Protein AF-A0A231GT11-F1 (afdb_monomer_lite)

InterPro domains:
  IPR010982 Lambda repressor-like, DNA-binding domain superfamily [G3DSA:1.10.260.40] (1-48)
  IPR010982 Lambda repressor-like, DNA-binding domain superfamily [SSF47413] (1-47)
  IPR013975 Transcription regulator BetR, N-terminal [PF08667] (7-47)

Structure (mmCIF, N/CA/C/O backbone):
data_AF-A0A231GT11-F1
#
_entry.id   AF-A0A231GT11-F1
#
loop_
_atom_site.group_PDB
_atom_site.id
_atom_site.type_symbol
_atom_site.label_atom_id
_atom_site.label_alt_id
_atom_site.label_comp_id
_atom_site.label_asym_id
_atom_site.label_entity_id
_atom_site.label_seq_id
_atom_site.pdbx_PDB_ins_code
_atom_site.Cartn_x
_atom_site.Cartn_y
_atom_site.Cartn_z
_atom_site.occupancy
_atom_site.B_iso_o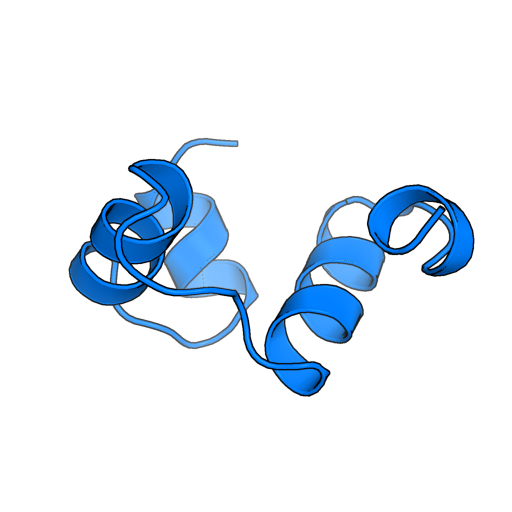r_equiv
_atom_site.auth_seq_id
_atom_site.auth_comp_id
_atom_site.auth_asym_id
_atom_site.auth_atom_id
_atom_site.pdbx_PDB_model_num
ATOM 1 N N . MET A 1 1 ? 8.092 -7.512 3.030 1.00 79.31 1 MET A N 1
ATOM 2 C CA . MET A 1 1 ? 7.562 -6.212 3.492 1.00 79.31 1 MET A CA 1
ATOM 3 C C . MET A 1 1 ? 6.439 -6.488 4.475 1.00 79.31 1 MET A C 1
ATOM 5 O O . MET A 1 1 ? 5.658 -7.394 4.211 1.00 79.31 1 MET A O 1
ATOM 9 N N . ASP A 1 2 ? 6.397 -5.800 5.612 1.00 92.19 2 ASP A N 1
ATOM 10 C CA . ASP A 1 2 ? 5.314 -5.917 6.596 1.00 92.19 2 ASP A CA 1
ATOM 11 C C . ASP A 1 2 ? 4.219 -4.856 6.355 1.00 92.19 2 ASP A C 1
ATOM 13 O O . ASP A 1 2 ? 4.343 -4.006 5.470 1.00 92.19 2 ASP A O 1
ATOM 17 N N . GLN A 1 3 ? 3.119 -4.904 7.121 1.00 92.69 3 GLN A N 1
ATOM 18 C CA . GLN A 1 3 ? 1.995 -3.967 6.949 1.00 92.69 3 GLN A CA 1
ATOM 19 C C . GLN A 1 3 ? 2.407 -2.509 7.181 1.00 92.69 3 GLN A C 1
ATOM 21 O O . GLN A 1 3 ? 1.879 -1.611 6.529 1.00 92.69 3 GLN A O 1
ATOM 26 N N . GLN A 1 4 ? 3.344 -2.272 8.102 1.00 95.38 4 GLN A N 1
ATOM 27 C CA . GLN A 1 4 ? 3.835 -0.935 8.420 1.00 95.38 4 GLN A CA 1
ATOM 28 C C . GLN A 1 4 ? 4.699 -0.371 7.287 1.00 95.38 4 GLN A C 1
ATOM 30 O O . GLN A 1 4 ? 4.501 0.777 6.888 1.00 95.38 4 GLN A O 1
ATOM 35 N N . GLY A 1 5 ? 5.606 -1.176 6.732 1.00 95.19 5 GLY A N 1
ATOM 36 C CA . GLY A 1 5 ? 6.419 -0.801 5.581 1.00 95.19 5 GLY A CA 1
ATOM 37 C C . GLY A 1 5 ? 5.568 -0.527 4.346 1.00 95.19 5 GLY A C 1
ATOM 38 O O . GLY A 1 5 ? 5.777 0.482 3.678 1.00 95.19 5 GLY A O 1
ATOM 39 N N . LEU A 1 6 ? 4.554 -1.362 4.093 1.00 94.06 6 LEU A N 1
ATOM 40 C CA . LEU A 1 6 ? 3.629 -1.144 2.983 1.00 94.06 6 LEU A CA 1
ATOM 41 C C . LEU A 1 6 ? 2.847 0.159 3.157 1.00 94.06 6 LEU A C 1
ATOM 43 O O . LEU A 1 6 ? 2.801 0.968 2.238 1.00 94.06 6 LEU A O 1
ATOM 47 N N . ALA A 1 7 ? 2.280 0.385 4.345 1.00 95.81 7 ALA A N 1
ATOM 48 C CA . ALA A 1 7 ? 1.531 1.597 4.660 1.00 95.81 7 ALA A CA 1
ATOM 49 C C . ALA A 1 7 ? 2.371 2.866 4.446 1.00 95.81 7 ALA A C 1
ATOM 51 O O . ALA A 1 7 ? 1.905 3.805 3.801 1.00 95.81 7 ALA A O 1
ATOM 52 N N . ALA A 1 8 ? 3.624 2.866 4.908 1.00 95.62 8 ALA A N 1
ATOM 53 C CA . ALA A 1 8 ? 4.553 3.968 4.678 1.00 95.62 8 ALA A CA 1
ATOM 54 C C . ALA A 1 8 ? 4.849 4.175 3.183 1.00 95.62 8 ALA A C 1
ATOM 56 O O . ALA A 1 8 ? 4.850 5.311 2.714 1.00 95.62 8 ALA A O 1
ATOM 57 N N . ALA A 1 9 ? 5.047 3.088 2.434 1.00 93.31 9 ALA A N 1
ATOM 58 C CA . 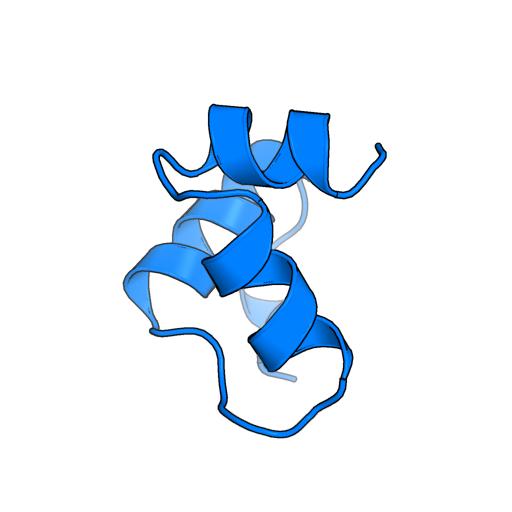ALA A 1 9 ? 5.382 3.143 1.015 1.00 93.31 9 ALA A CA 1
ATOM 59 C C . ALA A 1 9 ? 4.241 3.697 0.142 1.00 93.31 9 ALA A C 1
ATOM 61 O O . ALA A 1 9 ? 4.508 4.381 -0.841 1.00 93.31 9 ALA A O 1
ATOM 62 N N . ILE A 1 10 ? 2.979 3.455 0.518 1.00 94.56 10 ILE A N 1
ATOM 63 C CA . ILE A 1 10 ? 1.802 3.942 -0.226 1.00 94.56 10 ILE A CA 1
ATOM 64 C C . ILE A 1 10 ? 1.148 5.187 0.396 1.00 94.56 10 ILE A C 1
ATOM 66 O O . ILE A 1 10 ? 0.070 5.598 -0.032 1.00 94.56 10 ILE A O 1
ATOM 70 N N . GLY A 1 11 ? 1.762 5.786 1.423 1.00 95.25 11 GLY A N 1
ATOM 71 C CA . GLY A 1 11 ? 1.252 7.000 2.072 1.00 95.25 11 GLY A CA 1
ATOM 72 C C . GLY A 1 11 ? -0.063 6.802 2.838 1.00 95.25 11 GLY A C 1
ATOM 73 O O . GLY A 1 11 ? -0.895 7.710 2.897 1.00 95.25 11 GLY A O 1
ATOM 74 N N . ARG A 1 12 ? -0.283 5.616 3.414 1.00 95.94 12 ARG A N 1
ATOM 75 C CA . ARG A 1 12 ? -1.493 5.252 4.173 1.00 95.94 12 ARG A CA 1
ATOM 76 C C . ARG A 1 12 ? -1.159 4.891 5.621 1.00 95.94 12 ARG A C 1
ATOM 78 O O . ARG A 1 12 ? -0.003 4.734 5.996 1.00 95.94 12 ARG A O 1
ATOM 85 N N . SER A 1 13 ? -2.184 4.749 6.461 1.00 97.31 13 SER A N 1
ATOM 86 C CA . SER A 1 13 ? -2.007 4.237 7.824 1.00 97.31 13 SER A CA 1
ATOM 87 C C . SER A 1 13 ? -1.907 2.708 7.840 1.00 97.31 13 SER A C 1
ATOM 89 O O . SER A 1 13 ? -2.487 2.017 7.002 1.00 97.31 13 SER A O 1
ATOM 91 N N . THR A 1 14 ? -1.249 2.145 8.853 1.00 97.12 14 THR A N 1
ATOM 92 C CA . THR A 1 14 ? -1.213 0.684 9.046 1.00 97.12 14 THR A CA 1
ATOM 93 C C . THR A 1 14 ? -2.617 0.099 9.229 1.00 97.12 14 THR A C 1
ATOM 95 O O . THR A 1 14 ? -2.907 -0.981 8.722 1.00 97.12 14 THR A O 1
ATOM 98 N N . SER A 1 15 ? -3.525 0.825 9.897 1.00 96.94 15 SER A N 1
ATOM 99 C CA . SER A 1 15 ? -4.922 0.399 10.070 1.00 96.94 15 SER A CA 1
ATOM 100 C C . SER A 1 15 ? -5.663 0.266 8.737 1.00 96.94 15 SER A C 1
ATOM 102 O O . SER A 1 15 ? -6.389 -0.706 8.539 1.00 96.94 15 SER A O 1
ATOM 1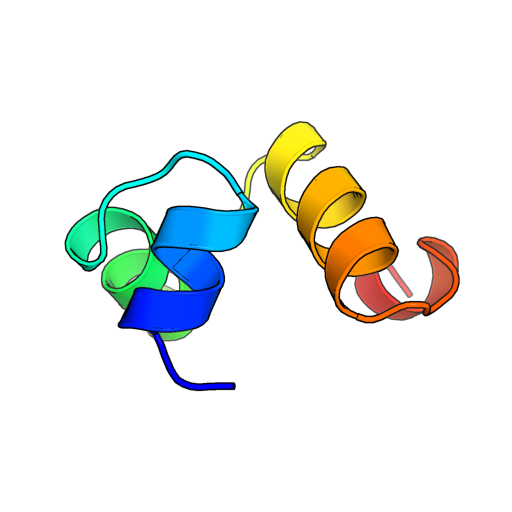04 N N . TYR A 1 16 ? -5.426 1.195 7.806 1.00 96.81 16 TYR A N 1
ATOM 105 C CA . TYR A 1 16 ? -6.003 1.186 6.463 1.00 96.81 16 TYR A CA 1
ATOM 106 C C . TYR A 1 16 ? -5.613 -0.074 5.687 1.00 96.81 16 TYR A C 1
ATOM 108 O O . TYR A 1 16 ? -6.480 -0.755 5.133 1.00 96.81 16 TYR A O 1
ATOM 116 N N . VAL A 1 17 ? -4.315 -0.395 5.689 1.00 96.31 17 VAL A N 1
ATOM 117 C CA . VAL A 1 17 ? -3.767 -1.598 5.047 1.00 96.31 17 VAL A CA 1
ATOM 118 C C . VAL A 1 17 ? -4.313 -2.854 5.722 1.00 96.31 17 VAL A C 1
ATOM 120 O O . VAL A 1 17 ? -4.762 -3.770 5.040 1.00 96.31 17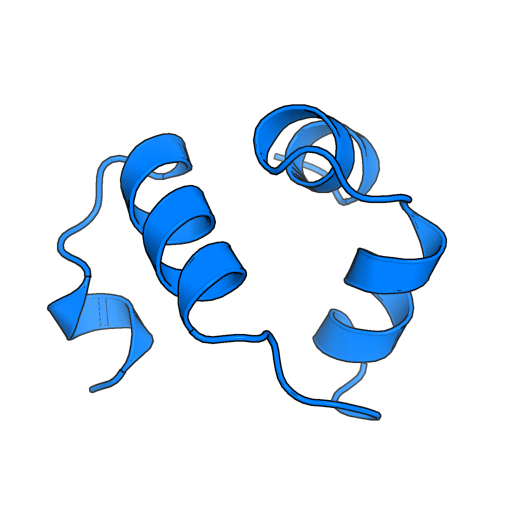 VAL A O 1
ATOM 123 N N . SER A 1 18 ? -4.349 -2.880 7.055 1.00 96.44 18 SER A N 1
ATOM 124 C CA . SER A 1 18 ? -4.815 -4.034 7.825 1.00 96.44 18 SER A CA 1
ATOM 125 C C . SER A 1 18 ? -6.273 -4.400 7.517 1.00 96.44 18 SER A C 1
ATOM 127 O O . SER A 1 18 ? -6.566 -5.563 7.253 1.00 96.44 18 SER A O 1
ATOM 129 N N . THR A 1 19 ? -7.182 -3.419 7.477 1.00 97.50 19 THR A N 1
ATOM 130 C CA . THR A 1 19 ? -8.595 -3.616 7.087 1.00 97.50 19 THR A CA 1
ATOM 131 C C . THR A 1 19 ? -8.732 -4.230 5.695 1.00 97.50 19 THR A C 1
ATOM 133 O O . THR A 1 19 ? -9.525 -5.150 5.498 1.00 97.50 19 THR A O 1
ATOM 136 N N . ARG A 1 20 ? -7.917 -3.783 4.735 1.00 95.38 20 ARG A N 1
ATOM 137 C CA . ARG A 1 20 ? -7.979 -4.265 3.348 1.00 95.38 20 ARG A CA 1
ATOM 138 C C . ARG A 1 20 ? -7.360 -5.642 3.169 1.00 95.38 20 ARG A C 1
ATOM 140 O O . ARG A 1 20 ? -7.923 -6.484 2.481 1.00 95.38 20 ARG A O 1
ATOM 147 N N . MET A 1 21 ? -6.265 -5.924 3.871 1.00 92.38 21 MET A N 1
ATOM 148 C CA . MET A 1 21 ? -5.667 -7.262 3.899 1.00 92.38 21 MET A CA 1
ATOM 149 C C . MET A 1 21 ? -6.572 -8.307 4.564 1.00 92.38 21 MET A C 1
ATOM 151 O O . MET A 1 21 ? -6.466 -9.485 4.237 1.00 92.38 21 MET A O 1
ATOM 155 N N . ARG A 1 22 ? -7.475 -7.899 5.468 1.00 95.69 22 ARG A N 1
ATOM 156 C CA . ARG A 1 22 ? -8.524 -8.777 6.018 1.00 95.69 22 ARG A CA 1
ATOM 157 C C . ARG A 1 22 ? -9.700 -9.004 5.058 1.00 95.69 22 ARG A C 1
ATOM 159 O O . ARG A 1 22 ? -10.571 -9.807 5.371 1.00 95.69 22 ARG A O 1
ATOM 166 N N . GLY A 1 23 ? -9.737 -8.316 3.915 1.00 94.44 23 GLY A N 1
ATOM 167 C CA . GLY A 1 23 ? -10.819 -8.415 2.933 1.00 94.44 23 GLY A CA 1
ATOM 168 C C . GLY A 1 23 ? -12.098 -7.671 3.325 1.00 94.44 23 GLY A C 1
ATOM 169 O O . GLY A 1 23 ? -13.125 -7.862 2.683 1.00 94.44 23 GLY A O 1
ATOM 170 N N . GLU A 1 24 ? -12.060 -6.824 4.360 1.00 96.75 24 GLU A N 1
ATOM 171 C CA . GLU A 1 24 ? -13.228 -6.041 4.795 1.00 96.75 24 GLU A CA 1
ATOM 172 C C . GLU A 1 24 ? -13.592 -4.955 3.773 1.00 96.75 24 GLU A C 1
ATOM 174 O O . GLU A 1 24 ? -14.765 -4.644 3.579 1.00 96.75 24 GLU A O 1
ATOM 179 N N . LEU A 1 25 ? -12.578 -4.374 3.126 1.00 95.44 25 LEU A N 1
ATOM 180 C CA . LEU A 1 25 ? -12.707 -3.372 2.069 1.00 95.44 25 LEU A CA 1
ATOM 181 C C . LEU A 1 25 ? -11.636 -3.608 0.996 1.00 95.44 25 LEU A C 1
ATOM 183 O O .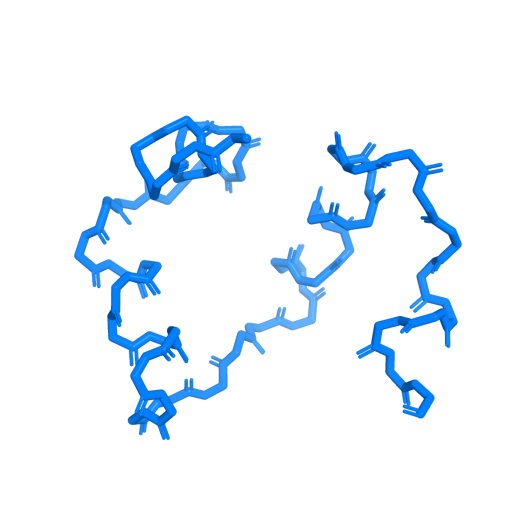 LEU A 1 25 ? -10.545 -4.074 1.328 1.00 95.44 25 LEU A O 1
ATOM 187 N N . PRO A 1 26 ? -11.898 -3.265 -0.274 1.00 94.06 26 PRO A N 1
ATOM 188 C CA . PRO A 1 26 ? -10.882 -3.326 -1.317 1.00 94.06 26 PRO A CA 1
ATOM 189 C C . PRO A 1 26 ? -9.866 -2.179 -1.195 1.00 94.06 26 PRO A C 1
ATOM 191 O O . PRO A 1 26 ? -10.132 -1.136 -0.591 1.00 94.06 26 PRO A O 1
ATOM 194 N N . PHE A 1 27 ? -8.693 -2.367 -1.800 1.00 95.00 27 PHE A N 1
ATOM 195 C CA . PHE A 1 27 ? -7.769 -1.270 -2.091 1.00 95.00 27 PHE A CA 1
ATOM 196 C C . PHE A 1 27 ? -8.340 -0.366 -3.185 1.00 95.00 27 PHE A C 1
ATOM 198 O O . PHE A 1 27 ? -8.997 -0.846 -4.110 1.00 95.00 27 PHE A O 1
ATOM 205 N N . ASP A 1 28 ? -8.075 0.936 -3.085 1.00 94.00 28 ASP A N 1
ATOM 206 C CA . ASP A 1 28 ? -8.446 1.872 -4.143 1.00 94.00 28 ASP A CA 1
ATOM 207 C C . ASP A 1 28 ? -7.487 1.693 -5.332 1.00 94.00 28 ASP A C 1
ATOM 209 O O . ASP A 1 28 ? -6.345 1.267 -5.151 1.00 94.00 28 ASP A O 1
ATOM 213 N N . LEU A 1 29 ? -7.897 2.070 -6.548 1.00 92.69 29 LEU A N 1
ATOM 214 C CA . LEU A 1 29 ? -7.060 1.906 -7.750 1.00 92.69 29 LEU A CA 1
ATOM 215 C C . LEU A 1 29 ? -5.681 2.571 -7.612 1.00 92.69 29 LEU A C 1
ATOM 217 O O . LEU A 1 29 ? -4.677 1.958 -7.963 1.00 92.69 29 LEU A O 1
ATOM 221 N N . ASN A 1 30 ? -5.635 3.769 -7.019 1.00 93.19 30 ASN A N 1
ATOM 222 C CA . ASN A 1 30 ? -4.385 4.478 -6.734 1.00 93.19 30 ASN A CA 1
ATOM 223 C C . ASN A 1 30 ? -3.493 3.700 -5.756 1.00 93.19 30 ASN A C 1
ATOM 225 O O . ASN A 1 30 ? -2.273 3.728 -5.876 1.00 93.19 30 ASN A O 1
ATOM 229 N N . ASP A 1 31 ? -4.081 3.003 -4.776 1.00 93.81 31 ASP A N 1
ATOM 230 C CA . ASP A 1 31 ? -3.291 2.177 -3.866 1.00 93.81 31 ASP A CA 1
ATOM 231 C C . ASP A 1 31 ? -2.729 0.971 -4.612 1.00 93.81 31 ASP A C 1
ATOM 233 O O . ASP A 1 31 ? -1.559 0.666 -4.444 1.00 93.81 31 ASP A O 1
ATOM 237 N N . VAL A 1 32 ? -3.526 0.303 -5.452 1.00 93.62 32 VAL A N 1
ATOM 238 C CA . VAL A 1 32 ? -3.067 -0.860 -6.229 1.00 93.62 32 VAL A CA 1
ATOM 239 C C . VAL A 1 32 ? -1.933 -0.470 -7.182 1.00 93.62 32 VAL A C 1
ATOM 241 O O . VAL A 1 32 ? -0.954 -1.204 -7.296 1.00 93.62 32 VAL A O 1
ATOM 244 N N . GLU A 1 33 ? -2.016 0.699 -7.817 1.00 93.88 33 GLU A N 1
ATOM 245 C CA . GLU A 1 33 ? -0.935 1.247 -8.644 1.00 93.88 33 GLU A CA 1
ATOM 246 C C . GLU A 1 33 ? 0.332 1.514 -7.818 1.00 93.88 33 GLU A C 1
ATOM 248 O O . GLU A 1 33 ? 1.414 1.045 -8.171 1.00 93.88 33 GLU A O 1
ATOM 253 N N . ASN A 1 34 ? 0.199 2.176 -6.666 1.00 93.94 34 ASN A N 1
ATOM 254 C CA . ASN A 1 34 ? 1.329 2.423 -5.769 1.00 93.94 34 ASN A CA 1
ATOM 255 C C . ASN A 1 34 ? 1.936 1.120 -5.226 1.00 93.94 34 ASN A C 1
ATOM 257 O O . ASN A 1 34 ? 3.155 1.002 -5.129 1.00 93.94 34 ASN A O 1
ATOM 261 N N . ILE A 1 35 ? 1.112 0.120 -4.908 1.00 94.06 35 ILE A N 1
ATOM 262 C CA . ILE A 1 35 ? 1.558 -1.212 -4.485 1.00 94.06 35 ILE A CA 1
ATOM 263 C C . ILE A 1 35 ? 2.348 -1.882 -5.615 1.00 94.06 35 ILE A C 1
ATOM 265 O O . ILE A 1 35 ? 3.413 -2.433 -5.349 1.00 94.06 35 ILE A O 1
ATOM 269 N N . ALA A 1 36 ? 1.877 -1.811 -6.865 1.00 94.31 36 ALA A N 1
ATOM 270 C CA . ALA A 1 36 ? 2.587 -2.362 -8.021 1.00 94.31 36 ALA A CA 1
ATOM 271 C C . ALA A 1 36 ? 3.985 -1.744 -8.177 1.00 94.31 36 ALA A C 1
ATOM 273 O O . ALA A 1 36 ? 4.964 -2.470 -8.343 1.00 94.31 36 ALA A O 1
ATOM 274 N N . ILE A 1 37 ? 4.079 -0.414 -8.050 1.00 93.56 37 ILE A N 1
ATOM 275 C CA . ILE A 1 37 ? 5.345 0.332 -8.104 1.00 93.56 37 ILE A CA 1
ATOM 276 C C . ILE A 1 37 ? 6.282 -0.111 -6.975 1.00 93.56 37 ILE A C 1
ATOM 278 O O . ILE A 1 37 ? 7.442 -0.424 -7.225 1.00 93.56 37 ILE A O 1
ATOM 282 N N . VAL A 1 38 ? 5.778 -0.173 -5.740 1.00 92.75 38 VAL A N 1
ATOM 283 C CA . VAL A 1 38 ? 6.557 -0.546 -4.546 1.00 92.75 38 VAL A CA 1
ATOM 284 C C . VAL A 1 38 ? 7.058 -1.990 -4.604 1.00 92.75 38 VAL A C 1
ATOM 286 O O . VAL A 1 38 ? 8.132 -2.293 -4.087 1.00 92.75 38 VAL A O 1
ATOM 289 N N . LEU A 1 39 ? 6.276 -2.886 -5.201 1.00 91.88 39 LEU A N 1
ATOM 290 C CA . LEU A 1 39 ? 6.626 -4.296 -5.356 1.00 91.88 39 LEU A CA 1
ATOM 291 C C . LEU A 1 39 ? 7.428 -4.581 -6.633 1.00 91.88 39 LEU A C 1
ATOM 293 O O . LEU A 1 39 ? 7.827 -5.725 -6.830 1.00 91.88 39 LEU A O 1
ATOM 297 N N . GLU A 1 40 ? 7.659 -3.573 -7.479 1.00 93.88 40 GLU A N 1
ATOM 298 C CA . GLU A 1 40 ? 8.337 -3.700 -8.775 1.00 93.88 40 GLU A CA 1
ATOM 299 C C . GLU A 1 40 ? 7.701 -4.767 -9.690 1.00 93.88 40 GLU A C 1
ATOM 301 O O . GLU A 1 40 ? 8.381 -5.444 -10.464 1.00 93.88 40 GLU A O 1
ATOM 306 N N . ILE A 1 41 ? 6.374 -4.915 -9.618 1.00 93.56 41 ILE A N 1
ATOM 307 C CA . ILE A 1 41 ? 5.612 -5.854 -10.450 1.00 93.56 41 ILE A CA 1
ATOM 308 C C . ILE A 1 41 ? 4.669 -5.115 -11.404 1.00 93.56 41 ILE A C 1
ATOM 310 O O . ILE A 1 41 ? 4.200 -4.017 -11.097 1.00 93.56 41 ILE A O 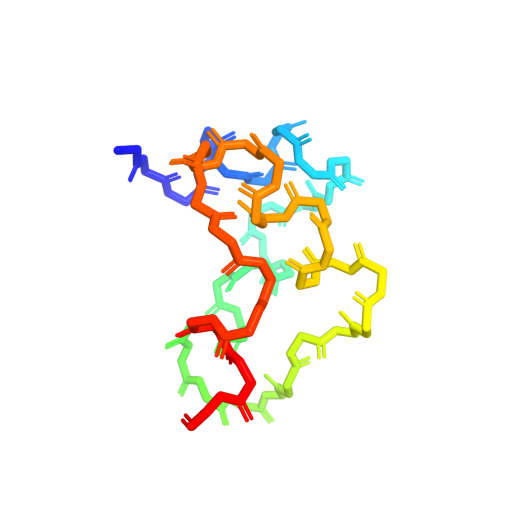1
ATOM 314 N N . PRO A 1 42 ? 4.333 -5.708 -12.564 1.00 92.62 42 PRO A N 1
ATOM 315 C CA . PRO A 1 42 ? 3.347 -5.127 -13.462 1.00 92.62 42 PRO A CA 1
ATOM 316 C C . PRO A 1 42 ? 1.983 -4.988 -12.778 1.00 92.62 42 PRO A C 1
ATOM 318 O O . PRO A 1 42 ? 1.482 -5.948 -12.196 1.00 92.62 42 PRO A O 1
ATOM 321 N N . TYR A 1 43 ? 1.338 -3.828 -12.935 1.00 89.00 43 TYR A N 1
ATOM 322 C CA . TYR A 1 43 ? -0.014 -3.577 -12.417 1.00 89.00 43 TYR A CA 1
ATOM 323 C C . TYR A 1 43 ? -1.018 -4.662 -12.838 1.00 89.00 43 TYR A C 1
ATOM 325 O O . TYR A 1 43 ? -1.843 -5.092 -12.038 1.00 89.00 43 TYR A O 1
ATOM 333 N N . SER A 1 44 ? -0.886 -5.190 -14.059 1.00 90.56 44 SER A N 1
ATOM 334 C CA . SER A 1 44 ? -1.714 -6.285 -14.578 1.00 90.56 44 SER A CA 1
ATOM 335 C C . SER A 1 44 ? -1.662 -7.574 -13.751 1.00 90.56 44 SER A C 1
ATOM 337 O O . SER A 1 44 ? -2.587 -8.372 -13.847 1.00 90.56 44 SER A O 1
ATOM 339 N N . GLN A 1 45 ? -0.628 -7.788 -12.930 1.00 89.31 45 GLN A N 1
ATOM 340 C CA . GLN A 1 45 ? -0.546 -8.940 -12.026 1.00 89.31 45 GLN A CA 1
ATOM 341 C C . GLN A 1 45 ? -1.372 -8.769 -10.742 1.00 89.31 45 GLN A C 1
ATOM 343 O O . GLN A 1 45 ? -1.593 -9.751 -10.042 1.00 89.31 45 GLN A O 1
ATOM 348 N N . LEU A 1 46 ? -1.821 -7.550 -10.418 1.00 83.25 46 LEU A N 1
ATOM 349 C CA . LEU A 1 46 ? -2.623 -7.261 -9.220 1.00 83.25 46 LEU A CA 1
ATOM 350 C C . LEU A 1 46 ? -4.132 -7.185 -9.487 1.00 83.25 46 LEU A C 1
ATOM 352 O O . LEU A 1 46 ? -4.923 -7.287 -8.554 1.00 83.25 46 LEU A O 1
ATOM 356 N N . ILE A 1 47 ? -4.522 -6.978 -10.743 1.00 81.00 47 ILE A N 1
ATOM 357 C CA . ILE A 1 47 ? -5.918 -6.859 -11.204 1.00 81.00 47 ILE A CA 1
ATOM 358 C C . ILE A 1 47 ? -6.355 -8.030 -12.104 1.00 81.00 47 ILE A C 1
ATOM 360 O O . ILE A 1 47 ? -7.457 -7.992 -12.651 1.00 81.00 47 ILE A O 1
ATOM 364 N N . GLY A 1 48 ? -5.479 -9.024 -12.283 1.00 64.50 48 GLY A N 1
ATOM 365 C CA . GLY A 1 48 ? -5.703 -10.226 -13.091 1.00 64.50 48 GLY A CA 1
ATOM 366 C C . GLY A 1 48 ? -6.401 -11.352 -12.344 1.00 64.50 48 GLY A C 1
ATOM 367 O O . GLY A 1 48 ? -6.194 -11.470 -11.117 1.00 64.50 48 GLY A O 1
#

Radius of gyration: 10.11 Å; chains: 1; bounding box: 22×17×25 Å

pLDDT: mean 92.84, std 5.54, range [64.5, 97.5]

Sequence (48 aa):
MDQQGLAAAIGRSTSYVSTRMRGELPFDLNDVENIAIVLEIPYSQLIG

Organism: NCBI:txid85688

Foldseek 3Di:
DDLCVLCVQLVHDSVVSVCCVVVVDPDDPSSLVSSCVVVVHDSVVSVD

Secondary structure (DSSP, 8-state):
--HHHHHHHTT--HHHHHHHHTTSSPPPHHHHHHHHHHTT--GGGT--